Protein AF-A0A0S9CKL5-F1 (afdb_monomer)

Nearest PDB structures (foldseek):
  8px4-assembly2_B-2  TM=9.225E-01  e=8.465E-05  Leptospira interrogans serovar Copenhageni
  4wn5-assembly1_B  TM=8.714E-01  e=6.253E-04  Homo sapiens
  7v7l-assembly1_B  TM=8.226E-01  e=9.209E-04  Mus musculus
  8dik-assembly1_A  TM=7.994E-01  e=9.823E-04  Escherichia coli
  6e3t-assembly1_B  TM=7.824E-01  e=9.823E-04  Mus musculus

Structure (mmCIF, N/CA/C/O backbone):
data_AF-A0A0S9CKL5-F1
#
_entry.id   AF-A0A0S9CKL5-F1
#
loop_
_atom_site.group_PDB
_atom_site.id
_atom_site.type_symbol
_atom_site.label_atom_id
_atom_site.label_alt_id
_atom_site.label_comp_id
_atom_site.label_asym_id
_atom_site.label_entity_id
_atom_site.label_seq_id
_atom_site.pdbx_PDB_ins_code
_atom_site.Cartn_x
_atom_site.Cartn_y
_atom_site.Cartn_z
_atom_site.occupancy
_atom_site.B_iso_or_equiv
_atom_site.auth_seq_id
_atom_site.auth_comp_id
_atom_site.auth_asym_id
_atom_site.auth_atom_id
_atom_site.pdbx_PDB_model_num
ATOM 1 N N . MET A 1 1 ? 24.003 -8.034 38.287 1.00 42.00 1 MET A N 1
ATOM 2 C CA . MET A 1 1 ? 22.702 -8.712 38.119 1.00 42.00 1 MET A CA 1
ATOM 3 C C . MET A 1 1 ? 22.262 -8.477 36.690 1.00 42.00 1 MET A C 1
ATOM 5 O O . MET A 1 1 ? 22.228 -7.335 36.259 1.00 42.00 1 MET A O 1
ATOM 9 N N . ASP A 1 2 ? 22.101 -9.566 35.953 1.00 41.44 2 ASP A N 1
ATOM 10 C CA . ASP A 1 2 ? 21.949 -9.628 34.501 1.00 41.44 2 ASP A CA 1
ATOM 11 C C . ASP A 1 2 ? 20.482 -9.932 34.129 1.00 41.44 2 ASP A C 1
ATOM 13 O O . ASP A 1 2 ? 19.789 -10.599 34.898 1.00 41.44 2 ASP A O 1
ATOM 17 N N . ARG A 1 3 ? 20.095 -9.528 32.906 1.00 40.53 3 ARG A N 1
ATOM 18 C CA . ARG A 1 3 ? 18.894 -9.900 32.110 1.00 40.53 3 ARG A CA 1
ATOM 19 C C . ARG A 1 3 ? 17.543 -9.266 32.508 1.00 40.53 3 ARG A C 1
ATOM 21 O O . ARG A 1 3 ? 17.187 -9.207 33.669 1.00 40.53 3 ARG A O 1
ATOM 28 N N . ALA A 1 4 ? 16.686 -8.801 31.596 1.00 40.47 4 ALA A N 1
ATOM 29 C CA . ALA A 1 4 ? 16.615 -8.993 30.151 1.00 40.47 4 ALA A CA 1
ATOM 30 C C . ALA A 1 4 ? 16.025 -7.741 29.474 1.00 40.47 4 ALA A C 1
ATOM 32 O O . ALA A 1 4 ? 14.851 -7.414 29.646 1.00 40.47 4 ALA A O 1
ATOM 33 N N . GLY A 1 5 ? 16.827 -7.072 28.643 1.00 45.31 5 GLY A N 1
ATOM 34 C CA . GLY A 1 5 ? 16.297 -6.204 27.599 1.00 45.31 5 GLY A CA 1
ATOM 35 C C . GLY A 1 5 ? 15.560 -7.077 26.589 1.00 45.31 5 GLY A C 1
ATOM 36 O O . GLY A 1 5 ? 16.180 -7.888 25.903 1.00 45.31 5 GLY A O 1
ATOM 37 N N . LYS A 1 6 ? 14.235 -6.942 26.533 1.00 43.97 6 LYS A N 1
ATOM 38 C CA . LYS A 1 6 ? 13.355 -7.650 25.599 1.00 43.97 6 LYS A CA 1
ATOM 39 C C . LYS A 1 6 ? 13.639 -7.134 24.182 1.00 43.97 6 LYS A C 1
ATOM 41 O O . LYS A 1 6 ? 12.972 -6.227 23.698 1.00 43.97 6 LYS A O 1
ATOM 46 N N . ARG A 1 7 ? 14.691 -7.643 23.538 1.00 56.56 7 ARG A N 1
ATOM 47 C CA . ARG A 1 7 ? 14.948 -7.395 22.117 1.00 56.56 7 ARG A CA 1
ATOM 48 C C . ARG A 1 7 ? 14.236 -8.445 21.269 1.00 56.56 7 ARG A C 1
ATOM 50 O O . ARG A 1 7 ? 14.310 -9.635 21.558 1.00 56.56 7 ARG A O 1
ATOM 57 N N . THR A 1 8 ? 13.621 -7.933 20.202 1.00 46.16 8 THR A N 1
ATOM 58 C CA . THR A 1 8 ? 13.230 -8.635 18.971 1.00 46.16 8 THR A CA 1
ATOM 59 C C . THR A 1 8 ? 11.838 -9.272 18.970 1.00 46.16 8 THR A C 1
ATOM 61 O O . THR A 1 8 ? 11.682 -10.486 19.004 1.00 46.16 8 THR A O 1
ATOM 64 N N . GLY A 1 9 ? 10.805 -8.438 18.823 1.00 47.28 9 GLY A N 1
ATOM 65 C CA . GLY A 1 9 ? 9.633 -8.860 18.055 1.00 47.28 9 GLY A CA 1
ATOM 66 C C . GLY A 1 9 ? 10.010 -8.799 16.577 1.00 47.28 9 GLY A C 1
ATOM 67 O O . GLY A 1 9 ? 10.411 -7.735 16.105 1.00 47.28 9 GLY A O 1
ATOM 68 N N . ALA A 1 10 ? 9.958 -9.922 15.860 1.00 50.88 10 ALA A N 1
ATOM 69 C CA . ALA A 1 10 ? 10.103 -9.898 14.409 1.00 50.88 10 ALA A CA 1
ATOM 70 C C . AL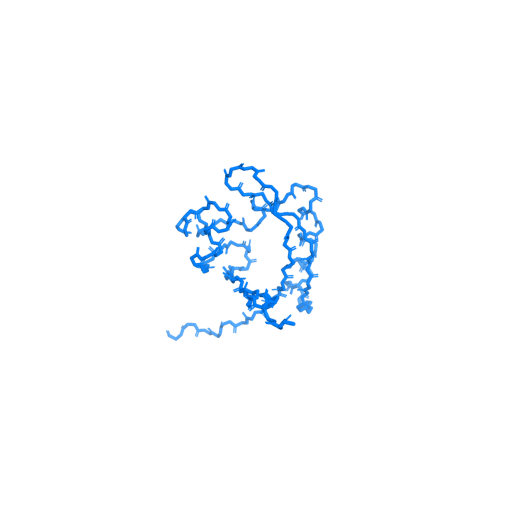A A 1 10 ? 9.056 -8.924 13.849 1.00 50.88 10 ALA A C 1
ATOM 72 O O . ALA A 1 10 ? 7.864 -9.064 14.123 1.00 50.88 10 ALA A O 1
ATOM 73 N N . ARG A 1 11 ? 9.502 -7.891 13.130 1.00 64.00 11 ARG A N 1
ATOM 74 C CA . ARG A 1 11 ? 8.600 -6.943 12.477 1.00 64.00 11 ARG A CA 1
ATOM 75 C C . ARG A 1 11 ? 7.874 -7.737 11.389 1.00 64.00 11 ARG A C 1
ATOM 77 O O . ARG A 1 11 ? 8.492 -8.092 10.389 1.00 64.00 11 ARG A O 1
ATOM 84 N N . ARG A 1 12 ? 6.619 -8.123 11.638 1.00 75.69 12 ARG A N 1
ATOM 85 C CA . ARG A 1 12 ? 5.832 -8.925 10.695 1.00 75.69 12 ARG A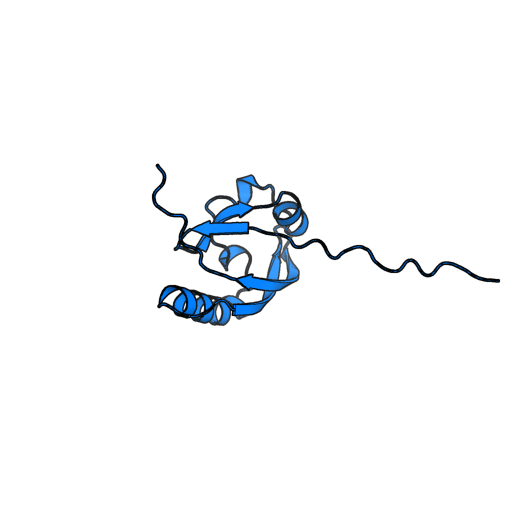 CA 1
ATOM 86 C C . ARG A 1 12 ? 5.662 -8.114 9.411 1.00 75.69 12 ARG A C 1
ATOM 88 O O . ARG A 1 12 ? 5.223 -6.967 9.463 1.00 75.69 12 ARG A O 1
ATOM 95 N N . LEU A 1 13 ? 6.050 -8.699 8.281 1.00 84.12 13 LEU A N 1
ATOM 96 C CA . LEU A 1 13 ? 5.717 -8.151 6.973 1.00 84.12 13 LEU A CA 1
ATOM 97 C C . LEU A 1 13 ? 4.224 -8.374 6.752 1.00 84.12 13 LEU A C 1
ATOM 99 O O . LEU A 1 13 ? 3.736 -9.488 6.924 1.00 84.12 13 LEU A O 1
ATOM 103 N N . LEU A 1 14 ? 3.520 -7.297 6.430 1.00 91.94 14 LEU A N 1
ATOM 104 C CA . LEU A 1 14 ? 2.111 -7.328 6.068 1.00 91.94 14 LEU A CA 1
ATOM 105 C C . LEU A 1 14 ? 2.031 -7.280 4.548 1.00 91.94 14 LEU A C 1
ATOM 107 O O . LEU A 1 14 ? 2.722 -6.469 3.928 1.00 91.94 14 LEU A O 1
ATOM 111 N N . SER A 1 15 ? 1.202 -8.132 3.962 1.00 92.69 15 SER A N 1
ATOM 112 C CA . SER A 1 15 ? 1.070 -8.249 2.517 1.00 92.69 15 SER A CA 1
ATOM 113 C C . SER A 1 15 ? -0.362 -8.013 2.048 1.00 92.69 15 SER A C 1
ATOM 115 O O . SER A 1 15 ? -1.343 -8.287 2.742 1.00 92.69 15 SER A O 1
ATOM 117 N N . CYS A 1 16 ? -0.463 -7.472 0.840 1.00 95.31 16 CYS A N 1
ATOM 118 C CA . CYS A 1 16 ? -1.682 -7.430 0.056 1.00 95.31 16 CYS A CA 1
ATOM 119 C C . CYS A 1 16 ? -1.319 -7.642 -1.412 1.00 95.31 16 CYS A C 1
ATOM 121 O O . CYS A 1 16 ? -0.256 -7.205 -1.860 1.00 95.31 16 CYS A O 1
ATOM 123 N N . LEU A 1 17 ? -2.209 -8.286 -2.153 1.00 95.44 17 LEU A N 1
ATOM 124 C CA . LEU A 1 17 ? -2.136 -8.417 -3.598 1.00 95.44 17 LEU A CA 1
ATOM 125 C C . LEU A 1 17 ? -3.127 -7.459 -4.231 1.00 95.44 17 LEU A C 1
ATOM 127 O O . LEU A 1 17 ? -4.230 -7.265 -3.712 1.00 95.44 17 LEU A O 1
ATOM 131 N N . THR A 1 18 ? -2.749 -6.896 -5.370 1.00 94.94 18 THR A N 1
ATOM 132 C CA . THR A 1 18 ? -3.645 -6.069 -6.169 1.00 94.94 18 THR A CA 1
ATOM 133 C C . THR A 1 18 ? -3.793 -6.616 -7.578 1.00 94.94 18 THR A C 1
ATOM 135 O O . THR A 1 18 ? -2.928 -7.353 -8.052 1.00 94.94 18 THR A O 1
ATOM 138 N N . ASP A 1 19 ? -4.879 -6.239 -8.245 1.00 92.94 19 ASP A N 1
ATOM 139 C CA . ASP A 1 19 ? -4.953 -6.299 -9.701 1.00 92.94 19 ASP A CA 1
ATOM 140 C C . ASP A 1 19 ? -4.049 -5.224 -10.339 1.00 92.94 19 ASP A C 1
ATOM 142 O O . ASP A 1 19 ? -3.318 -4.491 -9.653 1.00 92.94 19 ASP A O 1
ATOM 146 N N . ASP A 1 20 ? -4.072 -5.159 -11.667 1.00 89.06 20 ASP A N 1
ATOM 147 C CA . ASP A 1 20 ? -3.377 -4.142 -12.443 1.00 89.06 20 ASP A CA 1
ATOM 148 C C . ASP A 1 20 ? -3.910 -2.737 -12.144 1.00 89.06 20 ASP A C 1
ATOM 150 O O . ASP A 1 20 ? -3.124 -1.809 -12.057 1.00 89.06 20 ASP A O 1
ATOM 154 N N . ASP A 1 21 ? -5.186 -2.540 -11.839 1.00 89.88 21 ASP A N 1
ATOM 155 C CA . ASP A 1 21 ? -5.732 -1.249 -11.386 1.00 89.88 21 ASP A CA 1
ATOM 156 C C . ASP A 1 21 ? -5.363 -0.863 -9.934 1.00 89.88 21 ASP A C 1
ATOM 158 O O . ASP A 1 21 ? -5.857 0.136 -9.395 1.00 89.88 21 ASP A O 1
ATOM 162 N N . PHE A 1 22 ? -4.476 -1.620 -9.281 1.00 92.06 22 PHE A N 1
ATOM 163 C CA . PHE A 1 22 ? -4.120 -1.467 -7.870 1.00 92.06 22 PHE A CA 1
ATOM 164 C C . PHE A 1 22 ? -5.323 -1.561 -6.914 1.00 92.06 22 PHE A C 1
ATOM 166 O O . PHE A 1 22 ? -5.318 -0.970 -5.822 1.00 92.06 22 PHE A O 1
ATOM 173 N N . ARG A 1 23 ? -6.363 -2.309 -7.295 1.00 95.38 23 ARG A N 1
ATOM 174 C CA . ARG A 1 23 ? -7.428 -2.727 -6.384 1.00 95.38 23 ARG A CA 1
ATOM 175 C C . ARG A 1 23 ? -7.000 -3.972 -5.636 1.00 95.38 23 ARG A C 1
ATOM 177 O O . ARG A 1 23 ? -6.481 -4.912 -6.223 1.00 95.38 23 ARG A O 1
ATOM 184 N N . ILE A 1 24 ? -7.231 -3.988 -4.331 1.00 96.31 24 ILE A N 1
ATOM 185 C CA . ILE A 1 24 ? -6.842 -5.096 -3.462 1.00 96.31 24 ILE A CA 1
ATOM 186 C C . ILE A 1 24 ? -7.670 -6.333 -3.829 1.00 96.31 24 ILE A C 1
ATOM 188 O O . ILE A 1 24 ? -8.895 -6.310 -3.734 1.00 96.31 24 ILE A O 1
ATOM 192 N N . VAL A 1 25 ? -7.007 -7.416 -4.225 1.00 96.56 25 VAL A N 1
ATOM 193 C CA . VAL A 1 25 ? -7.637 -8.721 -4.501 1.00 96.56 25 VAL A CA 1
ATOM 194 C C . VAL A 1 25 ? -7.415 -9.709 -3.364 1.00 96.56 25 VAL A C 1
ATOM 196 O O . VAL A 1 25 ? -8.210 -10.629 -3.192 1.00 96.56 25 VAL A O 1
ATOM 199 N N . ASP A 1 26 ? -6.363 -9.499 -2.569 1.00 95.69 26 ASP A N 1
ATOM 200 C CA . ASP A 1 26 ? -6.090 -10.271 -1.365 1.00 95.69 26 ASP A CA 1
ATOM 201 C C . ASP A 1 26 ? -5.308 -9.444 -0.334 1.00 95.69 26 ASP A C 1
ATOM 203 O O . ASP A 1 26 ? -4.580 -8.521 -0.698 1.00 95.69 26 ASP A O 1
ATOM 207 N N . ALA A 1 27 ? -5.445 -9.762 0.951 1.00 95.50 27 ALA A N 1
ATOM 208 C CA . ALA A 1 27 ? -4.706 -9.121 2.033 1.00 95.50 27 ALA A CA 1
ATOM 209 C C . ALA A 1 27 ? -4.617 -10.020 3.269 1.00 95.50 27 ALA A C 1
ATOM 211 O O . ALA A 1 27 ? -5.583 -10.703 3.621 1.00 95.50 27 ALA A O 1
ATOM 212 N N . ASP A 1 28 ? -3.485 -9.940 3.971 1.00 94.50 28 ASP A N 1
ATOM 213 C CA . ASP A 1 28 ? -3.336 -10.533 5.298 1.00 94.50 28 ASP A CA 1
ATOM 214 C C . ASP A 1 28 ? -4.382 -9.962 6.270 1.00 94.50 28 ASP A C 1
ATOM 216 O O . ASP A 1 28 ? -4.702 -8.770 6.245 1.00 94.50 28 ASP A O 1
ATOM 220 N N . GLU A 1 29 ? -4.873 -10.782 7.201 1.00 91.19 29 GLU A N 1
ATOM 221 C CA . GLU A 1 29 ? -5.806 -10.315 8.240 1.00 91.19 29 GLU A CA 1
ATOM 222 C C . GLU A 1 29 ? -5.195 -9.192 9.088 1.00 91.19 29 GLU A C 1
ATOM 224 O O . GLU A 1 29 ? -5.845 -8.179 9.353 1.00 91.19 29 GLU A O 1
ATOM 229 N N . ASP A 1 30 ? -3.911 -9.319 9.429 1.00 91.62 30 ASP A N 1
ATOM 230 C CA . ASP A 1 30 ? -3.167 -8.294 10.159 1.00 91.62 30 ASP A CA 1
ATOM 231 C C . ASP A 1 30 ? -3.004 -7.001 9.347 1.00 91.62 30 ASP A C 1
ATOM 233 O O . ASP A 1 30 ? -2.999 -5.920 9.935 1.00 91.62 30 ASP A O 1
ATOM 237 N N . TYR A 1 31 ? -2.898 -7.082 8.012 1.00 93.44 31 TYR A N 1
ATOM 238 C CA . TYR A 1 31 ? -2.858 -5.894 7.152 1.00 93.44 31 TYR A CA 1
ATOM 239 C C . TYR A 1 31 ? -4.148 -5.090 7.317 1.00 93.44 31 TYR A C 1
ATOM 241 O O . TYR A 1 31 ? -4.106 -3.889 7.586 1.00 93.44 31 TYR A O 1
ATOM 249 N N . ALA A 1 32 ? -5.298 -5.764 7.240 1.00 93.75 32 ALA A N 1
ATOM 250 C CA . ALA A 1 32 ? -6.592 -5.125 7.438 1.00 93.75 32 ALA A CA 1
ATOM 251 C C . ALA A 1 32 ? -6.747 -4.571 8.864 1.00 93.75 32 ALA A C 1
ATOM 253 O O . ALA A 1 32 ? -7.100 -3.400 9.040 1.00 93.75 32 ALA A O 1
ATOM 254 N N . ALA A 1 33 ? -6.403 -5.372 9.876 1.00 92.50 33 ALA A N 1
ATOM 255 C CA . ALA A 1 33 ? -6.534 -4.999 11.281 1.00 92.50 33 ALA A CA 1
ATOM 256 C C . ALA A 1 33 ? -5.683 -3.768 11.647 1.00 92.50 33 ALA A C 1
ATOM 258 O O . ALA A 1 33 ? -6.182 -2.828 12.274 1.00 92.50 33 ALA A O 1
ATOM 259 N N . VAL A 1 34 ? -4.423 -3.716 11.197 1.00 92.31 34 VAL A N 1
ATOM 260 C CA . VAL A 1 34 ? -3.514 -2.578 11.431 1.00 92.31 34 VAL A CA 1
ATOM 261 C C . VAL A 1 34 ? -3.988 -1.303 10.734 1.00 92.31 34 VAL A C 1
ATOM 263 O O . VAL A 1 34 ? -3.663 -0.208 11.193 1.00 92.31 34 VAL A O 1
ATOM 266 N N . LEU A 1 35 ? -4.813 -1.400 9.694 1.00 93.25 35 LEU A N 1
ATOM 267 C CA . LEU A 1 35 ? -5.443 -0.250 9.036 1.00 93.25 35 LEU A CA 1
ATOM 268 C C . LEU A 1 35 ? -6.821 0.108 9.614 1.00 93.25 35 LEU A C 1
ATOM 270 O O . LEU A 1 35 ? -7.385 1.135 9.248 1.00 93.25 35 LEU A O 1
ATOM 274 N N . GLY A 1 36 ? -7.357 -0.706 10.527 1.00 94.19 36 GLY A N 1
ATOM 275 C CA . GLY A 1 36 ? -8.669 -0.487 11.141 1.00 94.19 36 GLY A CA 1
ATOM 276 C C . GLY A 1 36 ? -9.832 -0.966 10.275 1.00 94.19 36 GLY A C 1
ATOM 277 O O . GLY A 1 36 ? -10.977 -0.616 10.542 1.00 94.19 36 GLY A O 1
ATOM 278 N N . TYR A 1 37 ? -9.554 -1.776 9.252 1.00 93.81 37 TYR A N 1
ATOM 279 C CA . TYR A 1 37 ? -10.559 -2.348 8.365 1.00 93.81 37 TYR A CA 1
ATOM 280 C C . TYR A 1 37 ? -10.790 -3.829 8.672 1.00 93.81 37 TYR A C 1
ATOM 282 O O . TYR A 1 37 ? -9.921 -4.537 9.180 1.00 93.81 37 TYR A O 1
ATOM 290 N N . LYS A 1 38 ? -11.967 -4.328 8.288 1.00 92.75 38 LYS A N 1
ATOM 291 C CA . LYS A 1 38 ? -12.154 -5.763 8.035 1.00 92.75 38 LYS A CA 1
ATOM 292 C C . LYS A 1 38 ? -11.600 -6.091 6.650 1.00 92.75 38 LYS A C 1
ATOM 294 O O . LYS A 1 38 ? -11.708 -5.254 5.754 1.00 92.75 38 LYS A O 1
ATOM 299 N N . ARG A 1 39 ? -11.081 -7.308 6.454 1.00 91.31 39 ARG A N 1
ATOM 300 C CA . ARG A 1 39 ? -10.543 -7.771 5.160 1.00 91.31 39 ARG A CA 1
ATOM 301 C C . ARG A 1 39 ? -11.515 -7.512 4.006 1.00 91.31 39 ARG A C 1
ATOM 303 O O . ARG A 1 39 ? -11.139 -6.854 3.044 1.00 91.31 39 ARG A O 1
ATOM 310 N N . ASP A 1 40 ? -12.779 -7.900 4.160 1.00 91.38 40 ASP A N 1
ATOM 311 C CA . ASP A 1 40 ? -13.824 -7.710 3.140 1.00 91.38 40 ASP A CA 1
ATOM 312 C C . ASP A 1 40 ? -14.090 -6.237 2.794 1.00 91.38 40 ASP A C 1
ATOM 314 O O . ASP A 1 40 ? -14.557 -5.925 1.705 1.00 91.38 40 ASP A O 1
ATOM 318 N N . GLY A 1 41 ? -13.775 -5.311 3.706 1.00 91.69 41 GLY A N 1
ATOM 319 C CA . GLY A 1 41 ? -13.879 -3.874 3.453 1.00 91.69 41 GLY A CA 1
ATOM 320 C C . GLY A 1 41 ? -12.761 -3.326 2.561 1.00 91.69 41 GLY A C 1
ATOM 321 O O . GLY A 1 41 ? -12.918 -2.239 2.005 1.00 91.69 41 GLY A O 1
ATOM 322 N N . LEU A 1 42 ? -11.653 -4.064 2.425 1.00 94.44 42 LEU A N 1
ATOM 323 C CA . LEU A 1 42 ? -10.513 -3.711 1.580 1.00 94.44 42 LEU A CA 1
ATOM 324 C C . LEU A 1 42 ? -10.591 -4.344 0.192 1.00 94.44 42 LEU A C 1
ATOM 326 O O . LEU A 1 42 ? -10.143 -3.724 -0.770 1.00 94.44 42 LEU A O 1
ATOM 330 N N . ILE A 1 43 ? -11.154 -5.548 0.068 1.00 96.44 43 ILE A N 1
ATOM 331 C CA . ILE A 1 43 ? -11.223 -6.244 -1.221 1.00 96.44 43 ILE A CA 1
ATOM 332 C C . ILE A 1 43 ? -12.006 -5.405 -2.247 1.00 96.44 43 ILE A C 1
ATOM 334 O O . ILE A 1 43 ? -13.066 -4.850 -1.960 1.00 96.44 43 ILE A O 1
ATOM 338 N N . GLY A 1 44 ? -11.449 -5.274 -3.450 1.00 96.00 44 GLY A N 1
ATOM 339 C CA . GLY A 1 44 ? -11.970 -4.457 -4.547 1.00 96.00 44 GLY A CA 1
ATOM 340 C C . GLY A 1 44 ? -11.710 -2.952 -4.411 1.00 96.00 44 GLY A C 1
ATOM 341 O O . GLY A 1 44 ? -12.034 -2.190 -5.324 1.00 96.00 44 GLY A O 1
ATOM 342 N N . ARG A 1 45 ? -11.118 -2.483 -3.305 1.00 95.31 45 ARG A N 1
ATOM 343 C CA . ARG A 1 45 ? -10.778 -1.067 -3.117 1.00 95.31 45 ARG A CA 1
ATOM 344 C C . ARG A 1 45 ? -9.387 -0.750 -3.642 1.00 95.31 45 ARG A C 1
ATOM 346 O O . ARG A 1 45 ? -8.472 -1.555 -3.522 1.00 95.31 45 ARG A O 1
ATOM 353 N N . SER A 1 46 ? -9.214 0.460 -4.168 1.00 95.25 46 SER A N 1
ATOM 354 C CA . SER A 1 46 ? -7.896 0.956 -4.573 1.00 95.25 46 SER A CA 1
ATOM 355 C C . SER A 1 46 ? -7.010 1.220 -3.356 1.00 95.25 46 SER A C 1
ATOM 357 O O . SER A 1 46 ? -7.435 1.893 -2.416 1.00 95.25 46 SER A O 1
ATOM 359 N N . VAL A 1 47 ? -5.742 0.808 -3.411 1.00 94.69 47 VAL A N 1
ATOM 360 C CA . VAL A 1 47 ? -4.727 1.159 -2.393 1.00 94.69 47 VAL A CA 1
ATOM 361 C C . VAL A 1 47 ? -4.508 2.675 -2.246 1.00 94.69 47 VAL A C 1
ATOM 363 O O . VAL A 1 47 ? -3.975 3.132 -1.231 1.00 94.69 47 VAL A O 1
ATOM 366 N N . LEU A 1 48 ? -4.934 3.489 -3.222 1.00 94.81 48 LEU A N 1
ATOM 367 C CA . LEU A 1 48 ? -4.910 4.950 -3.105 1.00 94.81 48 LEU A CA 1
ATOM 368 C C . LEU A 1 48 ? -5.894 5.482 -2.062 1.00 94.81 48 LEU A C 1
ATOM 370 O O . LEU A 1 48 ? -5.639 6.548 -1.503 1.00 94.81 48 LEU A O 1
ATOM 374 N N . MET A 1 49 ? -6.974 4.749 -1.756 1.00 94.94 49 MET A N 1
ATOM 375 C CA . MET A 1 49 ? -7.899 5.155 -0.691 1.00 94.94 49 MET A CA 1
ATOM 376 C C . MET A 1 49 ? -7.198 5.179 0.668 1.00 94.94 49 MET A C 1
ATOM 378 O O . MET A 1 49 ? -7.479 6.038 1.493 1.00 94.94 49 MET A O 1
ATOM 382 N N . LEU A 1 50 ? -6.253 4.253 0.859 1.00 96.00 50 LEU A N 1
ATOM 383 C CA . LEU A 1 50 ? -5.432 4.154 2.056 1.00 96.00 50 LEU A CA 1
ATOM 384 C C . LEU A 1 50 ? -4.299 5.174 2.039 1.00 96.00 50 LEU A C 1
ATOM 386 O O . LEU A 1 50 ? -3.737 5.448 3.082 1.00 96.00 50 LEU A O 1
ATOM 390 N N . THR A 1 51 ? -3.922 5.726 0.884 1.00 97.50 51 THR A N 1
ATOM 391 C CA . THR A 1 51 ? -2.784 6.646 0.769 1.00 97.50 51 THR A CA 1
ATOM 392 C C . THR A 1 51 ? -3.215 8.073 1.102 1.00 97.50 51 THR A C 1
ATOM 394 O O . THR A 1 51 ? -4.207 8.572 0.556 1.00 97.50 51 THR A O 1
ATOM 397 N N . HIS A 1 52 ? -2.454 8.737 1.977 1.00 98.19 52 HIS A N 1
ATOM 398 C CA . HIS A 1 52 ? -2.675 10.141 2.325 1.00 98.19 52 HIS A CA 1
ATOM 399 C C . HIS A 1 52 ? -2.694 11.018 1.060 1.00 98.19 52 HIS A C 1
ATOM 401 O O . HIS A 1 52 ? -1.843 10.799 0.197 1.00 98.19 52 HIS A O 1
ATOM 407 N N . PRO A 1 53 ? -3.612 12.001 0.930 1.00 97.62 53 PRO A N 1
ATOM 408 C CA . PRO A 1 53 ? -3.777 12.807 -0.284 1.00 97.62 53 PRO A CA 1
ATOM 409 C C . PRO A 1 53 ? -2.472 13.356 -0.873 1.00 97.62 53 PRO A C 1
ATOM 411 O O . PRO A 1 53 ? -2.210 13.131 -2.051 1.00 97.62 53 PRO A O 1
ATOM 414 N N . ASP A 1 54 ? -1.625 13.967 -0.043 1.00 98.38 54 ASP A N 1
ATOM 415 C CA . ASP A 1 54 ? -0.329 14.528 -0.458 1.00 98.38 54 ASP A CA 1
ATOM 416 C C . ASP A 1 54 ? 0.656 13.493 -1.034 1.00 98.38 54 ASP A C 1
ATOM 418 O O . ASP A 1 54 ? 1.554 13.847 -1.788 1.00 98.38 54 ASP A O 1
ATOM 422 N N . ASP A 1 55 ? 0.514 12.213 -0.674 1.00 98.31 55 ASP A N 1
ATOM 423 C CA . ASP A 1 55 ? 1.427 11.148 -1.103 1.00 98.31 55 ASP A CA 1
ATOM 424 C C . ASP A 1 55 ? 0.886 10.385 -2.331 1.00 98.31 55 ASP A C 1
ATOM 426 O O . ASP A 1 55 ? 1.579 9.526 -2.888 1.00 98.31 55 ASP A O 1
ATOM 430 N N . ARG A 1 56 ? -0.357 10.662 -2.766 1.00 97.25 56 ARG A N 1
ATOM 431 C CA . ARG A 1 56 ? -1.027 9.922 -3.853 1.00 97.25 56 ARG A CA 1
ATOM 432 C C . ARG A 1 56 ? -0.342 10.114 -5.195 1.00 97.25 56 ARG A C 1
ATOM 434 O O . ARG A 1 56 ? -0.169 9.133 -5.910 1.00 97.25 56 ARG A O 1
ATOM 441 N N . GLU A 1 57 ? 0.056 11.341 -5.517 1.00 97.19 57 GLU A N 1
ATOM 442 C CA . GLU A 1 57 ? 0.690 11.661 -6.798 1.00 97.19 57 GLU A CA 1
ATOM 443 C C . GLU A 1 57 ? 2.013 10.903 -6.964 1.00 97.19 57 GLU A C 1
ATOM 445 O O . GLU A 1 57 ? 2.189 10.157 -7.927 1.00 97.19 57 GLU A O 1
ATOM 450 N N . VAL A 1 58 ? 2.909 11.005 -5.978 1.00 96.69 58 VAL A N 1
ATOM 451 C CA . VAL A 1 58 ? 4.201 10.300 -5.993 1.00 96.69 58 VAL A CA 1
ATOM 452 C C . VAL A 1 58 ? 4.003 8.785 -6.025 1.00 96.69 58 VAL A C 1
ATOM 454 O O . VAL A 1 58 ? 4.731 8.079 -6.724 1.00 96.69 58 VAL A O 1
ATOM 457 N N . ASN A 1 59 ? 3.012 8.265 -5.293 1.00 96.50 59 ASN A N 1
ATOM 458 C CA . ASN A 1 59 ? 2.686 6.846 -5.357 1.00 96.50 59 ASN A CA 1
ATOM 459 C C . ASN A 1 59 ? 2.235 6.430 -6.762 1.00 96.50 59 ASN A C 1
ATOM 461 O O . ASN A 1 59 ? 2.729 5.424 -7.262 1.00 96.50 59 ASN A O 1
ATOM 465 N N . GLN A 1 60 ? 1.319 7.184 -7.376 1.00 95.25 60 GLN A N 1
ATOM 466 C CA . GLN A 1 60 ? 0.769 6.884 -8.697 1.00 95.25 60 GLN A CA 1
ATOM 467 C C . GLN A 1 60 ? 1.864 6.886 -9.767 1.00 95.25 60 GLN A C 1
ATOM 469 O O . GLN A 1 60 ? 1.990 5.909 -10.493 1.00 95.25 60 GLN A O 1
ATOM 474 N N . GLN A 1 61 ? 2.741 7.895 -9.775 1.00 95.75 61 GLN A N 1
ATOM 475 C CA . GLN A 1 61 ? 3.870 7.969 -10.711 1.00 95.75 61 GLN A CA 1
ATOM 476 C C . GLN A 1 61 ? 4.779 6.730 -10.640 1.00 95.75 61 GLN A C 1
ATOM 478 O O . GLN A 1 61 ? 5.224 6.212 -11.663 1.00 95.75 61 GLN A O 1
ATOM 483 N N . ARG A 1 62 ? 5.057 6.222 -9.430 1.00 95.81 62 ARG A N 1
ATOM 484 C CA . ARG A 1 62 ? 5.857 4.997 -9.243 1.00 95.81 62 ARG A CA 1
ATOM 485 C C . ARG A 1 62 ? 5.105 3.745 -9.690 1.00 95.81 62 ARG A C 1
ATOM 487 O O . ARG A 1 62 ? 5.713 2.837 -10.249 1.00 95.81 62 ARG A O 1
ATOM 494 N N . ALA A 1 63 ? 3.804 3.704 -9.426 1.00 93.12 63 ALA A N 1
ATOM 495 C CA . ALA A 1 63 ? 2.912 2.627 -9.830 1.00 93.12 63 ALA A CA 1
ATOM 496 C C . ALA A 1 63 ? 2.820 2.511 -11.361 1.00 93.12 63 ALA A C 1
ATOM 498 O O . ALA A 1 63 ? 2.951 1.411 -11.893 1.00 93.12 63 ALA A O 1
ATOM 499 N N . ASP A 1 64 ? 2.662 3.636 -12.056 1.00 93.56 64 ASP A N 1
ATOM 500 C CA . ASP A 1 64 ? 2.600 3.693 -13.519 1.00 93.56 64 ASP A CA 1
ATOM 501 C C . ASP A 1 64 ? 3.939 3.289 -14.140 1.00 93.56 64 ASP A C 1
ATOM 503 O O . ASP A 1 64 ? 3.982 2.414 -15.000 1.00 93.56 64 ASP A O 1
ATOM 507 N N . ALA A 1 65 ? 5.055 3.802 -13.610 1.00 93.81 65 ALA A N 1
ATOM 508 C CA . ALA A 1 65 ? 6.383 3.389 -14.057 1.00 93.81 65 ALA A CA 1
ATOM 509 C C . ALA A 1 65 ? 6.617 1.874 -13.903 1.00 93.81 65 ALA A C 1
ATOM 511 O O . ALA A 1 65 ? 7.258 1.266 -14.756 1.00 93.81 65 ALA A O 1
ATOM 512 N N . LEU A 1 66 ? 6.101 1.249 -12.836 1.00 92.56 66 LEU A N 1
ATOM 513 C CA . LEU A 1 66 ? 6.187 -0.203 -12.647 1.00 92.56 66 LEU A CA 1
ATOM 514 C C . LEU A 1 66 ? 5.369 -0.973 -13.698 1.00 92.56 66 LEU A C 1
ATOM 516 O O . LEU A 1 66 ? 5.824 -2.016 -14.163 1.00 92.56 66 LEU A O 1
ATOM 520 N N . LYS A 1 67 ? 4.186 -0.475 -14.080 1.00 90.50 67 LYS A N 1
ATOM 521 C CA . LYS A 1 67 ? 3.345 -1.084 -15.126 1.00 90.50 67 LYS A CA 1
ATOM 522 C C . LYS A 1 67 ? 3.979 -1.004 -16.509 1.00 90.50 67 LYS A C 1
ATOM 524 O O . LYS A 1 67 ? 3.905 -1.972 -17.259 1.00 90.50 67 LYS A O 1
ATOM 529 N N . ASP A 1 68 ? 4.659 0.098 -16.805 1.00 91.50 68 ASP A N 1
ATOM 530 C CA . ASP A 1 68 ? 5.313 0.352 -18.094 1.00 91.50 68 ASP A CA 1
ATOM 531 C C . ASP A 1 68 ? 6.644 -0.416 -18.262 1.00 91.50 68 ASP A C 1
ATOM 533 O O . ASP A 1 68 ? 7.553 0.008 -18.976 1.00 91.50 68 ASP A O 1
ATOM 537 N N . GLY A 1 69 ? 6.783 -1.568 -17.599 1.00 88.38 69 GLY A N 1
ATOM 538 C CA . GLY A 1 69 ? 7.986 -2.404 -17.642 1.00 88.38 69 GLY A CA 1
ATOM 539 C C . GLY A 1 69 ? 9.099 -1.954 -16.694 1.00 88.38 69 GLY A C 1
ATOM 540 O O . GLY A 1 69 ? 10.244 -2.388 -16.841 1.00 88.38 69 GLY A O 1
ATOM 541 N N . GLY A 1 70 ? 8.789 -1.088 -15.726 1.00 89.31 70 GLY A N 1
ATOM 542 C CA . GLY A 1 70 ? 9.724 -0.681 -14.684 1.00 89.31 70 GLY A CA 1
ATOM 543 C C . GLY A 1 70 ? 10.093 -1.807 -13.717 1.00 89.31 70 GLY A C 1
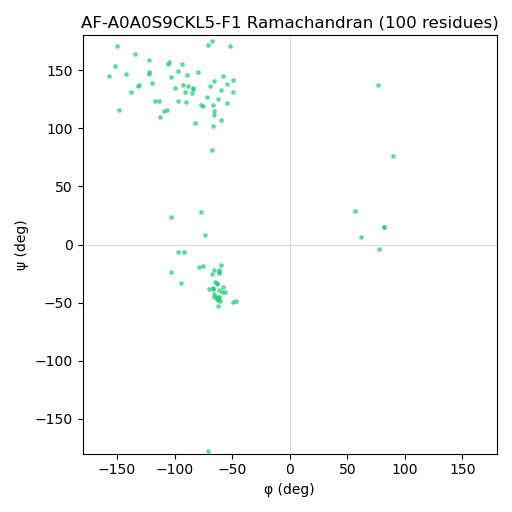ATOM 544 O O . GLY A 1 70 ? 9.575 -2.923 -13.752 1.00 89.31 70 GLY A O 1
ATOM 545 N N . THR A 1 71 ? 11.023 -1.506 -12.815 1.00 92.81 71 THR A N 1
ATOM 546 C CA . THR A 1 71 ? 11.508 -2.454 -11.808 1.00 92.81 71 THR A CA 1
ATOM 547 C C . THR A 1 71 ? 10.742 -2.327 -10.487 1.00 92.81 71 THR A C 1
ATOM 549 O O . THR A 1 71 ? 10.216 -1.251 -10.179 1.00 92.81 71 THR A O 1
ATOM 552 N N . PRO A 1 72 ? 10.693 -3.397 -9.664 1.00 94.94 72 PRO A N 1
ATOM 553 C CA . PRO A 1 72 ? 10.165 -3.324 -8.307 1.00 94.94 72 PRO A CA 1
ATOM 554 C C . PRO A 1 72 ? 10.768 -2.161 -7.517 1.00 94.94 72 PRO A C 1
ATOM 556 O O . PRO A 1 72 ? 11.966 -1.884 -7.610 1.00 94.94 72 PRO A O 1
ATOM 559 N N . PHE A 1 73 ? 9.950 -1.500 -6.704 1.00 95.56 73 PHE A N 1
ATOM 560 C CA . PHE A 1 73 ? 10.365 -0.308 -5.972 1.00 95.56 73 PHE A CA 1
ATOM 561 C C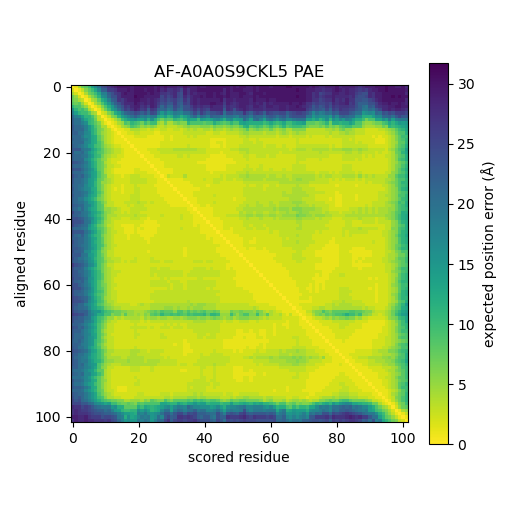 . PHE A 1 73 ? 9.934 -0.351 -4.512 1.00 95.56 73 PHE A C 1
ATOM 563 O O . PHE A 1 73 ? 9.078 -1.132 -4.101 1.00 95.56 73 PHE A O 1
ATOM 570 N N . SER A 1 74 ? 10.556 0.515 -3.714 1.00 96.56 74 SER A N 1
ATOM 571 C CA . SER A 1 74 ? 10.163 0.744 -2.326 1.00 96.56 74 SER A CA 1
ATOM 572 C C . SER A 1 74 ? 9.759 2.198 -2.139 1.00 96.56 74 SER A C 1
ATOM 574 O O . SER A 1 74 ? 10.409 3.092 -2.681 1.00 96.56 74 SER A O 1
ATOM 576 N N . ILE A 1 75 ? 8.695 2.441 -1.381 1.00 96.62 75 ILE A N 1
ATOM 577 C CA . ILE A 1 75 ? 8.209 3.791 -1.084 1.00 96.62 75 ILE A CA 1
ATOM 578 C C . ILE A 1 75 ? 7.811 3.893 0.384 1.00 96.62 75 ILE A C 1
ATOM 580 O O . ILE A 1 75 ? 7.070 3.053 0.895 1.00 96.62 75 ILE A O 1
ATOM 584 N N . THR A 1 76 ? 8.293 4.940 1.053 1.00 97.62 76 THR A N 1
ATOM 585 C CA . THR A 1 76 ? 7.823 5.318 2.388 1.00 97.62 76 THR A CA 1
ATOM 586 C C . THR A 1 76 ? 6.783 6.415 2.240 1.00 97.62 76 THR A C 1
ATOM 588 O O . THR A 1 76 ? 7.065 7.446 1.634 1.00 97.62 76 THR A O 1
ATOM 591 N N . LYS A 1 77 ? 5.584 6.181 2.769 1.00 97.00 77 LYS A N 1
ATOM 592 C CA . LYS A 1 77 ? 4.442 7.094 2.651 1.00 97.00 77 LYS A CA 1
ATOM 593 C C . LYS A 1 77 ? 3.518 6.979 3.856 1.00 97.00 77 LYS A C 1
ATOM 595 O O . LYS A 1 77 ? 3.658 6.070 4.679 1.00 97.00 77 LYS A O 1
ATOM 600 N N . ARG A 1 78 ? 2.557 7.892 3.940 1.00 98.38 78 ARG A N 1
ATOM 601 C CA . ARG A 1 78 ? 1.502 7.870 4.947 1.00 98.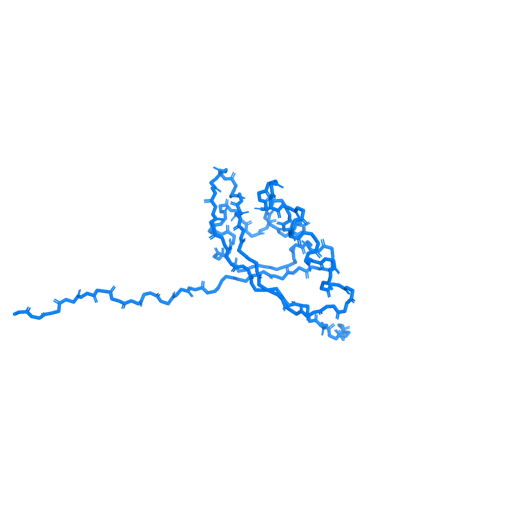38 78 ARG A CA 1
ATOM 602 C C . ARG A 1 78 ? 0.292 7.110 4.429 1.00 98.38 78 ARG A C 1
ATOM 604 O O . ARG A 1 78 ? -0.220 7.373 3.337 1.00 98.38 78 ARG A O 1
ATOM 611 N N . TYR A 1 79 ? -0.183 6.197 5.259 1.00 97.31 79 TYR A N 1
ATOM 612 C CA . TYR A 1 79 ? -1.511 5.631 5.163 1.00 97.31 79 TYR A CA 1
ATOM 613 C C . TYR A 1 79 ? -2.490 6.321 6.103 1.00 97.31 79 TYR A C 1
ATOM 615 O O . TYR A 1 79 ? -2.097 6.783 7.171 1.00 97.31 79 TYR A O 1
ATOM 623 N N . VAL A 1 80 ? -3.753 6.372 5.691 1.00 97.44 80 VAL A N 1
ATOM 624 C CA . VAL A 1 80 ? -4.896 6.838 6.474 1.00 97.44 80 VAL A CA 1
ATOM 625 C C . VAL A 1 80 ? -5.745 5.615 6.810 1.00 97.44 80 VAL A C 1
ATOM 627 O O . VAL A 1 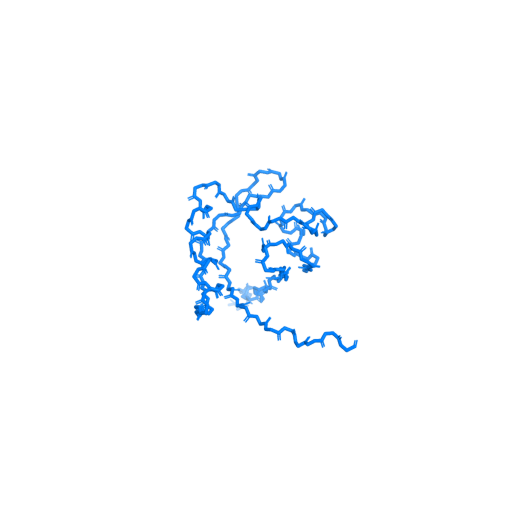80 ? -6.254 4.932 5.916 1.00 97.44 80 VAL A O 1
ATOM 630 N N . GLY A 1 81 ? -5.823 5.290 8.099 1.00 95.31 81 GLY A N 1
ATOM 631 C CA . GLY A 1 81 ? -6.657 4.203 8.608 1.00 95.31 81 GLY A CA 1
ATOM 632 C C . GLY A 1 81 ? -8.150 4.528 8.532 1.00 95.31 81 GLY A C 1
ATOM 633 O O . GLY A 1 81 ? -8.540 5.654 8.238 1.00 95.31 81 GLY A O 1
ATOM 634 N N . ALA A 1 82 ? -8.998 3.538 8.815 1.00 94.44 82 ALA A N 1
ATOM 635 C CA . ALA A 1 82 ? -10.456 3.713 8.837 1.00 94.44 82 ALA A CA 1
ATOM 636 C C . ALA A 1 82 ? -10.944 4.727 9.891 1.00 94.44 82 ALA A C 1
ATOM 638 O O . ALA A 1 82 ? -12.050 5.244 9.785 1.00 94.44 82 ALA A O 1
ATOM 639 N N . ASP A 1 83 ? -10.129 4.975 10.915 1.00 94.00 83 ASP A N 1
ATOM 640 C CA . ASP A 1 83 ? -10.346 5.912 12.018 1.00 94.00 83 ASP A CA 1
ATOM 641 C C . ASP A 1 83 ? -9.531 7.210 11.856 1.00 94.00 83 ASP A C 1
ATOM 643 O O . ASP A 1 83 ? -9.194 7.854 12.847 1.00 94.00 83 ASP A O 1
ATOM 647 N N . ASP A 1 84 ? -9.152 7.557 10.621 1.00 94.31 84 ASP A N 1
ATOM 648 C CA . ASP A 1 84 ? -8.351 8.734 10.249 1.00 94.31 84 ASP A CA 1
ATOM 649 C C . ASP A 1 84 ? -6.927 8.781 10.836 1.00 94.31 84 ASP A C 1
ATOM 651 O O . ASP A 1 84 ? -6.190 9.755 10.643 1.00 94.31 84 ASP A O 1
ATOM 655 N N . ARG A 1 85 ? -6.472 7.715 11.509 1.00 96.19 85 ARG A N 1
ATOM 656 C CA . ARG A 1 85 ? -5.100 7.657 12.023 1.00 96.19 85 ARG A CA 1
ATOM 657 C C . ARG A 1 85 ? -4.091 7.626 10.880 1.00 96.19 85 ARG A C 1
ATOM 659 O O . ARG A 1 85 ? -4.264 6.909 9.893 1.00 96.19 85 ARG A O 1
ATOM 666 N N . ILE A 1 86 ? -2.984 8.338 11.060 1.00 97.50 86 ILE A N 1
ATOM 667 C CA . ILE A 1 86 ? -1.872 8.324 10.111 1.00 97.50 86 ILE A CA 1
ATOM 668 C C . ILE A 1 86 ? -0.875 7.230 10.486 1.00 97.50 86 ILE A C 1
ATOM 670 O O . ILE A 1 86 ? -0.314 7.237 11.582 1.00 97.50 86 ILE A O 1
ATOM 674 N N . LEU A 1 87 ? -0.613 6.311 9.556 1.00 95.69 87 LEU A N 1
ATOM 675 C CA . LEU A 1 87 ? 0.393 5.262 9.701 1.00 95.69 87 LEU A CA 1
ATOM 676 C C . LEU A 1 87 ? 1.527 5.484 8.703 1.00 95.69 87 LEU A C 1
ATOM 678 O O . LEU A 1 87 ? 1.305 5.508 7.497 1.00 95.69 87 LEU A O 1
ATOM 682 N N . TRP A 1 88 ? 2.760 5.596 9.188 1.00 96.62 88 TRP A N 1
ATOM 683 C CA . TRP A 1 88 ? 3.930 5.566 8.314 1.00 96.62 88 TRP A CA 1
ATOM 684 C C . TRP A 1 88 ? 4.231 4.131 7.895 1.00 96.62 88 TRP A C 1
ATOM 686 O O . TRP A 1 88 ? 4.498 3.273 8.740 1.00 96.62 88 TRP A O 1
ATOM 696 N N . VAL A 1 89 ? 4.208 3.884 6.588 1.00 94.81 89 VAL A N 1
ATOM 697 C CA . VAL A 1 89 ? 4.481 2.572 5.999 1.00 94.81 89 VAL A CA 1
ATOM 698 C C . VAL A 1 89 ? 5.634 2.660 5.014 1.00 94.81 89 VAL A C 1
ATOM 700 O O . VAL A 1 89 ? 5.800 3.665 4.326 1.00 94.81 89 VAL A O 1
ATOM 703 N N . THR A 1 90 ? 6.410 1.584 4.931 1.00 95.69 90 THR A N 1
ATOM 704 C CA . THR A 1 90 ? 7.350 1.356 3.835 1.00 95.69 90 THR A CA 1
ATOM 705 C C . THR A 1 90 ? 6.830 0.169 3.047 1.00 95.69 90 THR A C 1
ATOM 707 O O . THR A 1 90 ? 6.840 -0.957 3.544 1.00 95.69 90 THR A O 1
ATOM 710 N N . ASN A 1 91 ? 6.354 0.429 1.834 1.00 95.69 91 ASN A N 1
ATOM 711 C CA . ASN A 1 91 ? 5.883 -0.616 0.940 1.00 95.69 91 ASN A CA 1
ATOM 712 C C . ASN A 1 91 ? 7.024 -1.054 0.034 1.00 95.69 91 ASN A C 1
ATOM 714 O O . ASN A 1 91 ? 7.716 -0.207 -0.528 1.00 95.69 91 ASN A O 1
ATOM 718 N N . HIS A 1 92 ? 7.147 -2.361 -0.162 1.00 95.62 92 HIS A N 1
ATOM 719 C CA . HIS A 1 92 ? 7.945 -2.963 -1.222 1.00 95.62 92 HIS A CA 1
ATOM 720 C C . HIS A 1 92 ? 6.971 -3.513 -2.265 1.00 95.62 92 HIS A C 1
ATOM 722 O O . HIS A 1 92 ? 6.152 -4.370 -1.940 1.00 95.62 92 HIS A O 1
ATOM 728 N N . ILE A 1 93 ? 7.002 -2.970 -3.481 1.00 94.81 93 ILE A N 1
ATOM 729 C CA . ILE A 1 93 ? 6.008 -3.236 -4.524 1.00 94.81 93 ILE A CA 1
ATOM 730 C C . ILE A 1 93 ? 6.704 -3.917 -5.700 1.00 94.81 93 ILE A C 1
ATOM 732 O O . ILE A 1 93 ? 7.653 -3.378 -6.270 1.00 94.81 93 ILE A O 1
ATOM 736 N N . SER A 1 94 ? 6.214 -5.100 -6.065 1.00 93.56 94 SER A N 1
ATOM 737 C CA . SER A 1 94 ? 6.665 -5.872 -7.223 1.00 93.56 94 SER A CA 1
ATOM 738 C C . SER A 1 94 ? 5.464 -6.338 -8.033 1.00 93.56 94 SER A C 1
ATOM 740 O O . SER A 1 94 ? 4.504 -6.853 -7.460 1.00 93.56 94 SER A O 1
ATOM 742 N N . LEU A 1 95 ? 5.547 -6.219 -9.356 1.00 91.19 95 LEU A N 1
ATOM 743 C CA . LEU A 1 95 ? 4.625 -6.883 -10.268 1.00 91.19 95 LEU A CA 1
ATOM 744 C C . LEU A 1 95 ? 5.122 -8.314 -10.503 1.00 91.19 95 LEU A C 1
ATOM 746 O O . LEU A 1 95 ? 6.307 -8.527 -10.760 1.00 91.19 95 LEU A O 1
ATOM 750 N N . PHE A 1 96 ? 4.229 -9.293 -10.438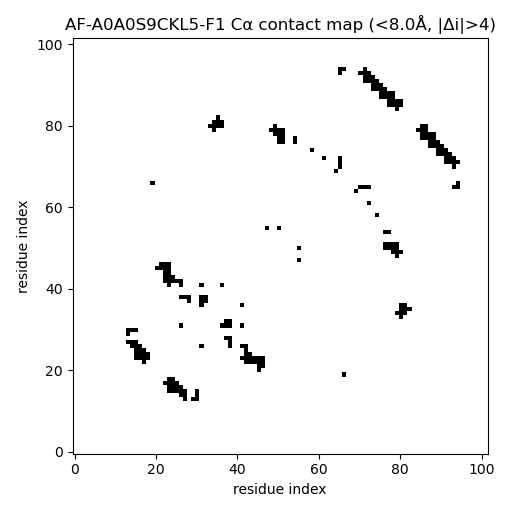 1.00 86.38 96 PHE A N 1
ATOM 751 C CA . PHE A 1 96 ? 4.518 -10.649 -10.885 1.00 86.38 96 PHE A CA 1
ATOM 752 C C . PHE A 1 96 ? 3.388 -11.114 -11.788 1.00 8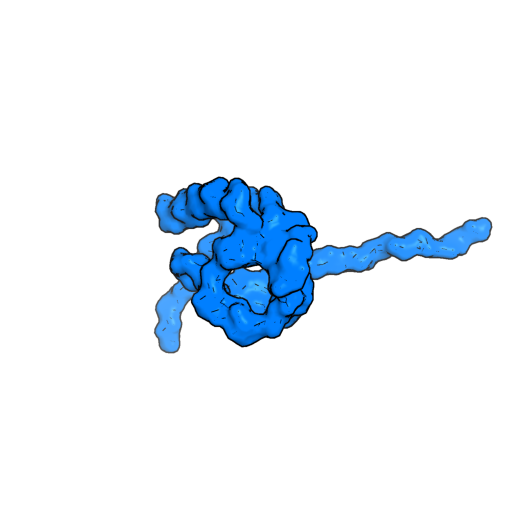6.38 96 PHE A C 1
ATOM 754 O O . PHE A 1 96 ? 2.213 -10.891 -11.505 1.00 86.38 96 PHE A O 1
ATOM 761 N N . ASN A 1 97 ? 3.748 -11.761 -12.891 1.00 76.94 97 ASN A N 1
ATOM 762 C CA . ASN A 1 97 ? 2.761 -12.341 -13.779 1.00 76.94 97 ASN A CA 1
ATOM 763 C C . ASN A 1 97 ? 2.357 -13.695 -13.191 1.00 76.94 97 ASN A C 1
A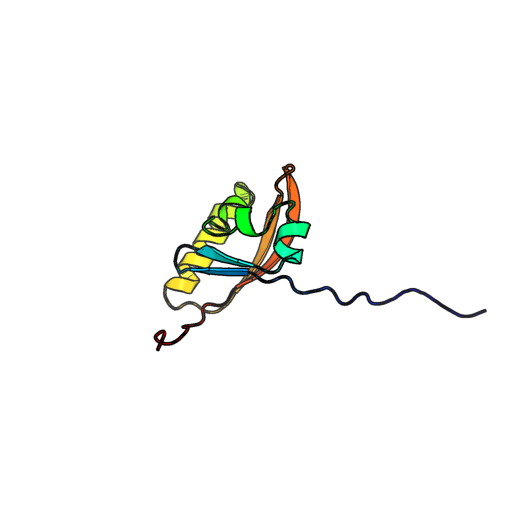TOM 765 O O . ASN A 1 97 ? 3.127 -14.656 -13.255 1.00 76.94 97 ASN A O 1
ATOM 769 N N . ALA A 1 98 ? 1.175 -13.781 -12.582 1.00 63.56 98 ALA A N 1
ATOM 770 C CA . ALA A 1 98 ? 0.565 -15.085 -12.380 1.00 63.56 98 ALA A CA 1
ATOM 771 C C . ALA A 1 98 ? 0.249 -15.607 -13.787 1.00 63.56 98 ALA A C 1
ATOM 773 O O . ALA A 1 98 ? -0.511 -14.971 -14.514 1.00 63.56 98 ALA A O 1
ATOM 774 N N . GLY A 1 99 ? 0.900 -16.692 -14.214 1.00 54.16 99 GLY A N 1
ATOM 775 C CA . GLY A 1 99 ? 0.620 -17.319 -15.508 1.00 54.16 99 GLY A CA 1
ATOM 776 C C . GLY A 1 99 ? -0.881 -17.603 -15.694 1.00 54.16 99 GLY A C 1
ATOM 777 O O . GLY A 1 99 ? -1.657 -17.459 -14.745 1.00 54.16 99 GLY A O 1
ATOM 778 N N . PRO A 1 100 ? -1.322 -17.999 -16.901 1.00 49.44 100 PRO A N 1
ATOM 779 C CA . PRO A 1 100 ? -2.739 -18.239 -17.157 1.00 49.44 100 PRO A CA 1
ATOM 780 C C . PRO A 1 100 ? -3.331 -19.144 -16.069 1.00 49.44 100 PRO A C 1
ATOM 782 O O . PRO A 1 100 ? -2.736 -20.165 -15.719 1.00 49.44 100 PRO A O 1
ATOM 785 N N . ARG A 1 101 ? -4.480 -18.738 -15.510 1.00 49.53 101 ARG A N 1
ATOM 786 C CA . ARG A 1 101 ? -5.279 -19.612 -14.646 1.00 49.53 101 ARG A CA 1
ATOM 787 C C . ARG A 1 101 ? -5.653 -20.821 -15.503 1.00 49.53 101 ARG A C 1
ATOM 789 O O . ARG A 1 101 ? -6.405 -20.655 -16.461 1.00 49.53 101 ARG A O 1
ATOM 796 N N . GLY A 1 102 ? -5.020 -21.961 -15.227 1.00 43.31 102 GLY A N 1
ATOM 797 C CA . GLY A 1 102 ? -5.369 -23.242 -15.841 1.00 43.31 102 GLY A CA 1
ATOM 798 C C . GLY A 1 102 ? -6.804 -23.635 -15.536 1.00 43.31 102 GLY A C 1
ATOM 799 O O . GLY A 1 102 ? -7.321 -23.191 -14.483 1.00 43.31 102 GLY A O 1
#

Mean predicted aligned error: 7.05 Å

Sequence (102 aa):
MDRAGKRTGARRLLSCLTDDDFRIVDADEDYAAVLGYKRDGLIGRSVLMLTHPDDREVNQQRADALKDGGTPFSITKRYVGADDRILWVTNHISLFNAGPRG

Secondary structure (DSSP, 8-state):
-----------PPP-EEE-TT-BEEEE-HHHHHHHT--HHHHTT-BTTTTB-HHHHHHHHHHHHHHHTT---EEEEEEEE-TTS-EEEEEEEE---------

Radius of gyration: 16.15 Å; Cα contacts (8 Å, |Δi|>4): 123; chains: 1; bounding box: 37×38×56 Å

pLDDT: mean 86.84, std 17.08, range [40.47, 98.38]

Solvent-accessible surface area (backbone atoms only — not comparable to full-atom values): 6357 Å² total; per-residue (Å²): 142,80,88,77,85,90,77,79,78,79,81,77,86,69,52,67,43,56,51,94,85,40,23,24,73,45,62,39,67,66,43,22,51,79,35,62,40,55,57,79,75,43,50,76,36,46,60,62,74,35,32,33,76,91,47,38,62,67,49,47,58,53,53,51,44,37,71,75,74,44,68,69,48,73,50,77,44,47,30,40,28,75,80,70,45,79,41,85,43,73,48,78,50,71,90,77,84,78,68,84,86,125

Foldseek 3Di:
DDDDDPDDDDPDDWDFDADLQQQTQGTDCVVQVVLVHGRVVRHRDHCLLQFDPVCSVVVVVVSVCQVVVHAWDWDWGWTQGPVRDTDTDIDTDHDDDPPDPD